Protein AF-A0A963J0Y2-F1 (afdb_monomer)

Secondary structure (DSSP, 8-state):
-----EETTEEEEEEEETTEEEEEEEE-SSTTSPPEEEEE-HHHHHHHHHHTT-S---HHHHHHHHHHHHHHHHHHHHHHHHHHHHHHH--TTT--THHHHHHHHHHHHHHHHHHHHHHS------

Sequence (126 aa):
MTNKLNHHHLTAELVNDEHGEAIVLTQQKDRHSEPSTVMVHPWQIRAVCEQFGILSSDPQAAKNIATLQRRMRSLFERIDKLDDWLTNHSDHRNADLSQELASIGALYDLAREWCTDFDSEPAVLP

Structure (mmCIF, N/CA/C/O backbone):
data_AF-A0A963J0Y2-F1
#
_entry.id   AF-A0A963J0Y2-F1
#
loop_
_atom_site.group_PDB
_atom_site.id
_atom_site.type_symbol
_atom_site.label_atom_id
_atom_site.label_alt_id
_atom_site.label_comp_id
_atom_site.label_asym_id
_atom_site.label_entity_id
_atom_site.label_seq_id
_atom_site.pdbx_PDB_ins_code
_atom_site.Cartn_x
_atom_site.Cartn_y
_atom_site.Cartn_z
_atom_site.occupancy
_atom_site.B_iso_or_equiv
_atom_site.auth_seq_id
_atom_site.auth_comp_id
_atom_site.auth_asym_id
_atom_site.auth_atom_id
_atom_site.pdbx_PDB_model_num
ATOM 1 N N . MET A 1 1 ? -28.787 3.454 14.098 1.00 29.73 1 MET A N 1
ATOM 2 C CA . MET A 1 1 ? -28.665 2.104 13.506 1.00 29.73 1 MET A CA 1
ATOM 3 C C . MET A 1 1 ? -27.464 1.436 14.152 1.00 29.73 1 MET A C 1
ATOM 5 O O . MET A 1 1 ? -26.360 1.933 13.993 1.00 29.73 1 MET A O 1
ATOM 9 N N . THR A 1 2 ? -27.687 0.404 14.962 1.00 36.53 2 THR A N 1
ATOM 10 C CA . THR A 1 2 ? -26.658 -0.297 15.746 1.00 36.53 2 THR A CA 1
ATOM 11 C C . THR A 1 2 ? -26.075 -1.436 14.914 1.00 36.53 2 THR A C 1
ATOM 13 O O . THR A 1 2 ? -26.770 -2.395 14.590 1.00 36.53 2 THR A O 1
ATOM 16 N N . ASN A 1 3 ? -24.808 -1.308 14.526 1.00 41.22 3 ASN A N 1
ATOM 17 C CA . ASN A 1 3 ? -24.097 -2.303 13.730 1.00 41.22 3 ASN A CA 1
ATOM 18 C C . ASN A 1 3 ? -23.541 -3.376 14.687 1.00 41.22 3 ASN A C 1
ATOM 20 O O . ASN A 1 3 ? -22.460 -3.210 15.245 1.00 41.22 3 ASN A O 1
ATOM 24 N N . LYS A 1 4 ? -24.335 -4.415 14.982 1.00 45.00 4 LYS A N 1
ATOM 25 C CA . LYS A 1 4 ? -23.988 -5.455 15.967 1.00 45.00 4 LYS A CA 1
ATOM 26 C C . LYS A 1 4 ? -23.277 -6.627 15.287 1.00 45.00 4 LYS A C 1
ATOM 28 O O . LYS A 1 4 ? -23.868 -7.311 14.454 1.00 45.00 4 LYS A O 1
ATOM 33 N N . LEU A 1 5 ? -22.028 -6.876 15.674 1.00 47.94 5 LEU A N 1
ATOM 34 C CA . LEU A 1 5 ? -21.249 -8.046 15.266 1.00 47.94 5 LEU A CA 1
ATOM 35 C C . LEU A 1 5 ? -21.386 -9.121 16.362 1.00 47.94 5 LEU A C 1
ATOM 37 O O . LEU A 1 5 ? -20.939 -8.907 17.485 1.00 47.94 5 LEU A O 1
ATOM 41 N N . ASN A 1 6 ? -22.031 -10.256 16.073 1.00 45.66 6 ASN A N 1
ATOM 42 C CA . ASN A 1 6 ? -22.148 -11.372 17.020 1.00 45.66 6 ASN A CA 1
ATOM 43 C C . ASN A 1 6 ? -21.133 -12.466 16.662 1.00 45.66 6 ASN A C 1
ATOM 45 O O . ASN A 1 6 ? -21.338 -13.213 15.707 1.00 45.66 6 ASN A O 1
ATOM 49 N N . HIS A 1 7 ? -20.080 -12.610 17.464 1.00 56.47 7 HIS A N 1
ATOM 50 C CA . HIS A 1 7 ? -19.349 -13.872 17.568 1.00 56.47 7 HIS A CA 1
ATOM 51 C C . HIS A 1 7 ? -19.986 -14.637 18.732 1.00 56.47 7 HIS A C 1
ATOM 53 O O . HIS A 1 7 ? -20.165 -14.053 19.789 1.00 56.47 7 HIS A O 1
ATOM 59 N N . HIS A 1 8 ? -20.376 -15.904 18.563 1.00 56.25 8 HIS A N 1
ATOM 60 C CA . HIS A 1 8 ? -21.328 -16.637 19.429 1.00 56.25 8 HIS A CA 1
ATOM 61 C C . HIS A 1 8 ? -21.067 -16.665 20.963 1.00 56.25 8 HIS A C 1
ATOM 63 O O . HIS A 1 8 ? -21.921 -17.150 21.699 1.00 56.25 8 HIS A O 1
ATOM 69 N N . HIS A 1 9 ? -19.953 -16.109 21.454 1.00 69.12 9 HIS A N 1
ATOM 70 C CA . HIS A 1 9 ? -19.602 -15.971 22.875 1.00 69.12 9 HIS A CA 1
ATOM 71 C C . HIS A 1 9 ? -19.071 -14.582 23.284 1.00 69.12 9 HIS A C 1
ATOM 73 O O . HIS A 1 9 ? -18.775 -14.375 24.461 1.00 69.12 9 HIS A O 1
ATOM 79 N N . LEU A 1 10 ? -18.937 -13.640 22.343 1.00 74.19 10 LEU A N 1
ATOM 80 C CA . LEU A 1 10 ? -18.439 -12.284 22.575 1.00 74.19 10 LEU A CA 1
ATOM 81 C C . LEU A 1 10 ? -19.399 -11.279 21.938 1.00 74.19 10 LEU A C 1
ATOM 83 O O . LEU A 1 10 ? -19.582 -11.259 20.719 1.00 74.19 10 LEU A O 1
ATOM 87 N N . THR A 1 11 ? -19.984 -10.433 22.776 1.00 79.50 11 THR A N 1
ATOM 88 C CA . THR A 1 11 ? -20.819 -9.312 22.343 1.00 79.50 11 THR A CA 1
ATOM 89 C C . THR A 1 11 ? -20.014 -8.028 22.481 1.00 79.50 11 THR A C 1
ATOM 91 O O . THR A 1 11 ? -19.438 -7.786 23.538 1.00 79.50 11 THR A O 1
ATOM 94 N N . ALA A 1 12 ? -19.969 -7.218 21.424 1.00 83.06 12 ALA A N 1
ATOM 95 C CA . ALA A 1 12 ? -19.382 -5.884 21.450 1.00 83.06 12 ALA A CA 1
ATOM 96 C C . ALA A 1 12 ? -20.485 -4.838 21.252 1.00 83.06 12 ALA A C 1
ATOM 98 O O . ALA A 1 12 ? -21.233 -4.908 20.273 1.00 83.06 12 ALA A O 1
ATOM 99 N N . GLU A 1 13 ? -20.593 -3.881 22.171 1.00 83.94 13 GLU A N 1
ATOM 100 C CA . GLU A 1 13 ? -21.599 -2.816 22.130 1.00 83.94 13 GLU A CA 1
ATOM 101 C C . GLU A 1 13 ? -20.941 -1.449 22.302 1.00 83.94 13 GLU A C 1
ATOM 103 O O . GLU A 1 13 ? -20.077 -1.264 23.152 1.00 83.94 13 GLU A O 1
ATOM 108 N N . LEU A 1 14 ? -21.349 -0.490 21.474 1.00 83.81 14 LEU A N 1
ATOM 109 C CA . LEU A 1 14 ? -20.919 0.897 21.573 1.00 83.81 14 LEU A CA 1
ATOM 110 C C . LEU A 1 14 ? -21.835 1.628 22.561 1.00 83.81 14 LEU A C 1
ATOM 112 O O . LEU A 1 14 ? -23.053 1.652 22.367 1.00 83.81 14 LEU A O 1
ATOM 116 N N . VAL A 1 15 ? -21.259 2.219 23.600 1.00 83.50 15 VAL A N 1
ATOM 117 C CA . VAL A 1 15 ? -21.979 2.885 24.689 1.00 83.50 15 VAL A CA 1
ATOM 118 C C . VAL A 1 15 ? -21.381 4.272 24.900 1.00 83.50 15 VAL A C 1
ATOM 120 O O . VAL A 1 15 ? -20.173 4.449 24.805 1.00 83.50 15 VAL A O 1
ATOM 123 N N . ASN A 1 16 ? -22.223 5.261 25.191 1.00 80.62 16 ASN A N 1
ATOM 124 C CA . ASN A 1 16 ? -21.760 6.572 25.640 1.00 80.62 16 ASN A CA 1
ATOM 125 C C . ASN A 1 16 ? -21.758 6.594 27.168 1.00 80.62 16 ASN A C 1
ATOM 127 O O . ASN A 1 16 ? -22.818 6.443 27.776 1.00 80.62 16 ASN A O 1
ATOM 131 N N . ASP A 1 17 ? -20.583 6.775 27.759 1.00 74.94 17 ASP A N 1
ATOM 132 C CA . ASP A 1 17 ? -20.398 7.003 29.192 1.00 74.94 17 ASP A CA 1
ATOM 133 C C . ASP A 1 17 ? -20.203 8.508 29.478 1.00 74.94 17 ASP A C 1
ATOM 135 O O . ASP A 1 17 ? -20.086 9.321 28.556 1.00 74.94 17 ASP A O 1
ATOM 139 N N . GLU A 1 18 ? -20.129 8.891 30.754 1.00 73.81 18 GLU A N 1
ATOM 140 C CA . GLU A 1 18 ? -19.839 10.258 31.215 1.00 73.81 18 GLU A CA 1
ATOM 141 C C . GLU A 1 18 ? -18.538 10.833 30.617 1.00 73.81 18 GLU A C 1
ATOM 143 O O . GLU A 1 18 ? -18.396 12.049 30.484 1.00 73.81 18 GLU A O 1
ATOM 148 N N . HIS A 1 19 ? -17.611 9.962 30.199 1.00 69.38 19 HIS A N 1
ATOM 149 C CA . HIS A 1 19 ? 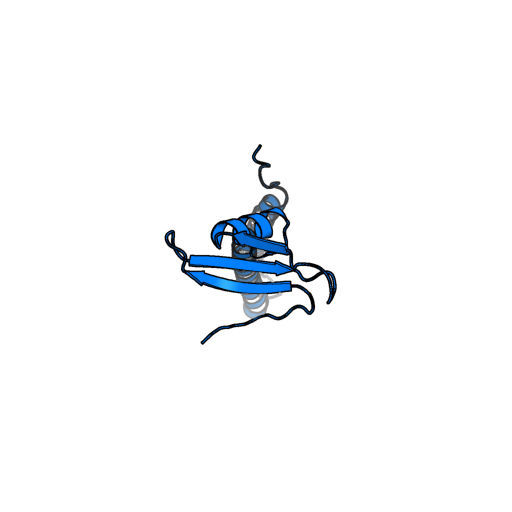-16.311 10.315 29.622 1.00 69.38 19 HIS A CA 1
ATOM 150 C C . HIS A 1 19 ? -16.247 10.206 28.085 1.00 69.38 19 HIS A C 1
ATOM 152 O O . HIS A 1 19 ? -15.181 10.433 27.509 1.00 69.38 19 HIS A O 1
ATOM 158 N N . GLY A 1 20 ? -17.357 9.879 27.410 1.00 75.50 20 GLY A N 1
ATOM 159 C CA . GLY A 1 20 ? -17.438 9.771 25.949 1.00 75.50 20 GLY A CA 1
ATOM 160 C C . GLY A 1 20 ? -17.757 8.365 25.428 1.00 75.50 20 GLY A C 1
ATOM 161 O O . GLY A 1 20 ? -18.295 7.519 26.138 1.00 75.50 20 GLY A O 1
ATOM 162 N N . GLU A 1 21 ? -17.463 8.135 24.148 1.00 82.75 21 GLU A N 1
ATOM 163 C CA . GLU A 1 21 ? -17.767 6.888 23.436 1.00 82.75 21 GLU A CA 1
ATOM 164 C C . GLU A 1 21 ? -16.843 5.744 23.898 1.00 82.75 21 GLU A C 1
ATOM 166 O O . GLU A 1 21 ? -15.614 5.850 23.859 1.00 82.75 21 GLU A O 1
ATOM 171 N N . ALA A 1 22 ? -17.433 4.631 24.327 1.00 84.62 22 ALA A N 1
ATOM 172 C CA . ALA A 1 22 ? -16.751 3.444 24.826 1.00 84.62 22 ALA A CA 1
ATOM 173 C C . ALA A 1 22 ? -17.306 2.175 24.169 1.00 84.62 22 ALA A C 1
ATOM 175 O O . ALA A 1 22 ? -18.445 2.129 23.706 1.00 84.62 22 ALA A O 1
ATOM 176 N N . ILE A 1 23 ? -16.496 1.120 24.132 1.00 84.31 23 ILE A N 1
ATOM 177 C CA . ILE A 1 23 ? -16.907 -0.199 23.656 1.00 84.31 23 ILE A CA 1
ATOM 178 C C . ILE A 1 23 ? -16.948 -1.140 24.853 1.00 84.31 23 ILE A C 1
ATOM 180 O O . ILE A 1 23 ? -15.951 -1.341 25.549 1.00 84.31 23 ILE A O 1
ATOM 184 N N . VAL A 1 24 ? -18.114 -1.729 25.079 1.00 85.38 24 VAL A N 1
ATOM 185 C CA . VAL A 1 24 ? -18.336 -2.764 26.080 1.00 85.38 24 VAL A CA 1
ATOM 186 C C . VAL A 1 24 ? -18.195 -4.117 25.400 1.00 85.38 24 VAL A C 1
ATOM 188 O O . VAL A 1 24 ? -18.922 -4.439 24.460 1.00 85.38 24 VAL A O 1
ATOM 191 N N . LEU A 1 25 ? -17.233 -4.902 25.875 1.00 84.50 25 LEU A N 1
ATOM 192 C CA . LEU A 1 25 ? -16.995 -6.273 25.458 1.00 84.50 25 LEU A CA 1
ATOM 193 C C . LEU A 1 25 ? -17.519 -7.202 26.549 1.00 84.50 25 LEU A C 1
ATOM 195 O O . LEU A 1 25 ? -16.978 -7.246 27.654 1.00 84.50 25 LEU A O 1
ATOM 199 N N . THR A 1 26 ? -18.564 -7.957 26.235 1.00 83.19 26 THR A N 1
ATOM 200 C CA . THR A 1 26 ? -19.155 -8.938 27.145 1.00 83.19 26 THR A CA 1
ATOM 201 C C . THR A 1 26 ? -18.868 -10.337 26.629 1.00 83.19 26 THR A C 1
ATOM 203 O O . THR A 1 26 ? -19.328 -10.718 25.549 1.00 83.19 26 THR A O 1
ATOM 206 N N . GLN A 1 27 ? -18.118 -11.114 27.409 1.00 81.38 27 GLN A N 1
ATOM 207 C CA . GLN A 1 27 ? -17.814 -12.506 27.111 1.00 81.38 27 GLN A CA 1
ATOM 208 C C . GLN A 1 27 ? -18.613 -13.435 28.025 1.00 81.38 27 GLN A C 1
ATOM 210 O O . GLN A 1 27 ? -18.486 -13.399 29.252 1.00 81.38 27 GLN A O 1
ATOM 215 N N . GLN A 1 28 ? -19.412 -14.307 27.411 1.00 73.69 28 GLN A N 1
ATOM 216 C CA . GLN A 1 28 ? -20.176 -15.328 28.119 1.00 73.69 28 GLN A CA 1
ATOM 217 C C . GLN A 1 28 ? -19.519 -16.694 27.908 1.00 73.69 28 GLN A C 1
ATOM 219 O O . GLN A 1 28 ? -19.572 -17.262 26.815 1.00 73.69 28 GLN A O 1
ATOM 224 N N . LYS A 1 29 ? -18.876 -17.204 28.966 1.00 65.69 29 LYS A N 1
ATOM 225 C CA . LYS A 1 29 ? -18.166 -18.490 28.946 1.00 65.69 29 LYS A CA 1
ATOM 226 C C . LYS A 1 29 ? -19.137 -19.675 28.967 1.00 65.69 29 LYS A C 1
ATOM 228 O O . LYS A 1 29 ? -18.963 -20.585 28.171 1.00 65.69 29 LYS A O 1
ATOM 233 N N . ASP A 1 30 ? -20.185 -19.603 29.795 1.00 67.56 30 ASP A N 1
ATOM 234 C CA . ASP A 1 30 ? -21.263 -20.594 29.887 1.00 67.56 30 ASP A CA 1
ATOM 235 C C . ASP A 1 30 ? -22.627 -19.937 30.165 1.00 67.56 30 ASP A C 1
ATOM 237 O O . ASP A 1 30 ? -22.722 -18.816 30.670 1.00 67.56 30 ASP A O 1
ATOM 241 N N . ARG A 1 31 ? -23.724 -20.660 29.891 1.00 61.91 31 ARG A N 1
ATOM 242 C CA . ARG A 1 31 ? -25.103 -20.173 30.119 1.00 61.91 31 ARG A CA 1
ATOM 243 C C . ARG A 1 31 ? -25.442 -19.932 31.602 1.00 61.91 31 ARG A C 1
ATOM 245 O O . ARG A 1 31 ? -26.443 -19.288 31.887 1.00 61.91 31 ARG A O 1
ATOM 252 N N . HIS A 1 32 ? -24.617 -20.448 32.515 1.00 59.41 32 HIS A N 1
ATOM 253 C CA . HIS A 1 32 ? -24.815 -20.407 33.969 1.00 59.41 32 HIS A CA 1
ATOM 254 C C . HIS A 1 32 ? -23.756 -19.575 34.713 1.00 59.41 32 HIS A C 1
ATOM 256 O O . HIS A 1 32 ? -23.843 -19.447 35.930 1.00 59.41 32 HIS A O 1
ATOM 262 N N . SER A 1 33 ? -22.748 -19.042 34.015 1.00 67.12 33 SER A N 1
ATOM 263 C CA . SER A 1 33 ? -21.705 -18.209 34.623 1.00 67.12 33 SER A CA 1
ATOM 264 C C . SER A 1 33 ? -22.039 -16.729 34.478 1.00 67.12 33 SER A C 1
ATOM 266 O O . SER A 1 33 ? -22.536 -16.323 33.424 1.00 67.12 33 SER A O 1
ATOM 268 N N . GLU A 1 34 ? -21.684 -15.918 35.476 1.00 71.69 34 GLU A N 1
ATOM 269 C CA . GLU A 1 34 ? -21.724 -14.461 35.342 1.00 71.69 34 GLU A CA 1
ATOM 270 C C . GLU A 1 34 ? -20.849 -14.011 34.157 1.00 71.69 34 GLU A C 1
ATOM 272 O O . GLU A 1 34 ? -19.705 -14.464 34.019 1.00 71.69 34 GLU A O 1
ATOM 277 N N . PRO A 1 35 ? -21.381 -13.168 33.257 1.00 76.38 35 PRO A N 1
ATOM 278 C CA . PRO A 1 35 ? -20.645 -12.726 32.087 1.00 76.38 35 PRO A CA 1
ATOM 279 C C . PRO A 1 35 ? -19.527 -11.765 32.495 1.00 76.38 35 PRO A C 1
ATOM 281 O O . PRO A 1 35 ? -19.737 -10.813 33.247 1.00 76.38 35 PRO A O 1
ATOM 284 N N . SER A 1 36 ? -18.329 -11.988 31.959 1.00 79.44 36 SER A N 1
ATOM 285 C CA . SER A 1 36 ? -17.215 -11.058 32.147 1.00 79.44 36 SER A CA 1
ATOM 286 C C . SER A 1 36 ? -17.400 -9.878 31.203 1.00 79.44 36 SER A C 1
ATOM 288 O O . SER A 1 36 ? -17.523 -10.069 29.993 1.00 79.44 36 SER A O 1
ATOM 290 N N . THR A 1 37 ? -17.439 -8.669 31.758 1.00 81.31 37 THR A N 1
ATOM 291 C CA . THR A 1 37 ? -17.648 -7.441 30.988 1.00 81.31 37 THR A CA 1
ATOM 292 C C . THR A 1 37 ? -16.457 -6.518 31.167 1.00 81.31 37 THR A C 1
ATOM 294 O O . THR A 1 37 ? -16.056 -6.231 32.294 1.00 81.31 37 THR A O 1
ATOM 297 N N . VAL A 1 38 ? -15.889 -6.061 30.054 1.00 83.12 38 VAL A N 1
ATOM 298 C CA . VAL A 1 38 ? -14.782 -5.104 30.030 1.00 83.12 38 VAL A CA 1
ATOM 299 C C . VAL A 1 38 ? -15.204 -3.908 29.195 1.00 83.12 38 VAL A C 1
ATOM 301 O O . VAL A 1 38 ? -15.675 -4.067 28.071 1.00 83.12 38 VAL A O 1
ATOM 304 N N . MET A 1 39 ? -15.026 -2.711 29.742 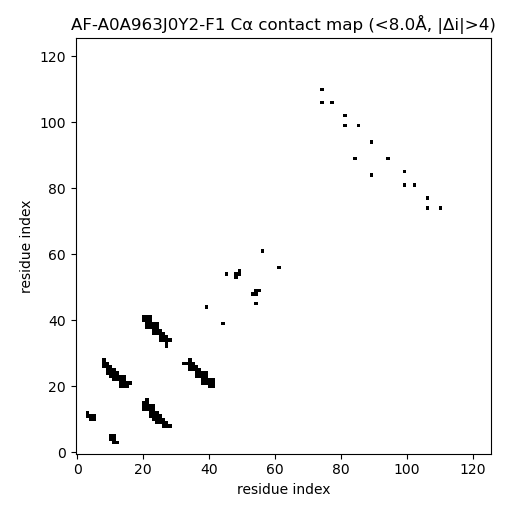1.00 82.75 39 MET A N 1
ATOM 305 C CA . MET A 1 39 ? -15.255 -1.463 29.026 1.00 82.75 39 MET A CA 1
ATOM 306 C C . MET A 1 39 ? -13.913 -0.889 28.590 1.00 82.75 39 MET A C 1
ATOM 308 O O . MET A 1 39 ? -12.985 -0.786 29.393 1.00 82.75 39 MET A O 1
ATOM 312 N N . VAL A 1 40 ? -13.800 -0.556 27.309 1.00 83.81 40 VAL A N 1
ATOM 313 C CA . VAL A 1 40 ? -12.544 -0.110 26.709 1.00 83.81 40 VAL A CA 1
ATOM 314 C C . VAL A 1 40 ? -12.820 1.057 25.772 1.00 83.81 40 VAL A C 1
ATOM 316 O O . VAL A 1 40 ? -13.800 1.054 25.026 1.00 83.81 40 VAL A O 1
ATOM 319 N N . HIS A 1 41 ? -11.948 2.060 25.777 1.00 84.12 41 HIS A N 1
ATOM 320 C CA . HIS A 1 41 ? -12.056 3.159 24.823 1.00 84.12 41 HIS A CA 1
ATOM 321 C C . HIS A 1 41 ? -11.702 2.670 23.400 1.00 84.12 41 HIS A C 1
ATOM 323 O O . HIS A 1 41 ? -10.762 1.878 23.251 1.00 84.12 41 HIS A O 1
ATOM 329 N N . PRO A 1 42 ? -12.364 3.151 22.327 1.00 82.25 42 PRO A N 1
ATOM 330 C CA . PRO A 1 42 ? -12.123 2.677 20.960 1.00 82.25 42 PRO A CA 1
ATOM 331 C C . PRO A 1 42 ? -10.654 2.738 20.524 1.00 82.25 42 PRO A C 1
ATOM 333 O O . PRO A 1 42 ? -10.149 1.822 19.877 1.00 82.25 42 PRO A O 1
ATOM 336 N N . TRP A 1 43 ? -9.931 3.785 20.935 1.00 79.81 43 TRP A N 1
ATOM 337 C CA . TRP A 1 43 ? -8.504 3.930 20.630 1.00 79.81 43 TRP A CA 1
ATOM 338 C C . TRP A 1 43 ? -7.621 2.885 21.311 1.00 79.81 43 TRP A C 1
ATOM 340 O O . TRP A 1 43 ? -6.617 2.479 20.737 1.00 79.81 43 TRP A O 1
ATOM 350 N N . GLN A 1 44 ? -7.990 2.424 22.506 1.00 81.06 44 GLN A N 1
ATOM 351 C CA . GLN A 1 44 ? -7.246 1.379 23.205 1.00 81.06 44 GLN A CA 1
ATOM 352 C C . GLN A 1 44 ? -7.467 0.019 22.539 1.00 81.06 44 GLN A C 1
ATOM 354 O O . GLN A 1 44 ? -6.503 -0.712 22.347 1.00 81.06 44 GLN A O 1
ATOM 359 N N . ILE A 1 45 ? -8.699 -0.295 22.112 1.00 82.25 45 ILE A N 1
ATOM 360 C CA . ILE A 1 45 ? -8.966 -1.508 21.316 1.00 82.25 45 ILE A CA 1
ATOM 361 C C . ILE A 1 45 ? -8.166 -1.468 20.020 1.00 82.25 45 ILE A C 1
ATOM 363 O O . ILE A 1 45 ? -7.521 -2.451 19.674 1.00 82.25 45 ILE A O 1
ATOM 367 N N . ARG A 1 46 ? -8.158 -0.325 19.328 1.00 79.19 46 ARG A N 1
ATOM 368 C CA . ARG A 1 46 ? -7.361 -0.153 18.115 1.00 79.19 46 ARG A CA 1
ATOM 369 C C . ARG A 1 46 ? -5.871 -0.368 18.379 1.00 79.19 46 ARG A C 1
ATOM 371 O O . ARG A 1 46 ? -5.264 -1.154 17.666 1.00 79.19 46 ARG A O 1
ATOM 378 N N . ALA A 1 47 ? -5.315 0.258 19.414 1.00 76.19 47 ALA A N 1
ATOM 379 C CA . ALA A 1 47 ? -3.907 0.109 19.778 1.00 76.19 47 ALA A CA 1
ATOM 380 C C . ALA A 1 47 ? -3.545 -1.344 20.131 1.00 76.19 47 ALA A C 1
ATOM 382 O O . ALA A 1 47 ? -2.514 -1.842 19.694 1.00 76.19 47 ALA A O 1
ATOM 383 N N . VAL A 1 48 ? -4.412 -2.054 20.861 1.00 78.12 48 VAL A N 1
ATOM 384 C CA . VAL A 1 48 ? -4.249 -3.486 21.160 1.00 78.12 48 VAL A CA 1
ATOM 385 C C . VAL A 1 48 ? -4.308 -4.301 19.868 1.00 78.12 48 VAL A C 1
ATOM 387 O O . VAL A 1 48 ? -3.417 -5.096 19.589 1.00 78.12 48 VAL A O 1
ATOM 390 N N . CYS A 1 49 ? -5.316 -4.089 19.029 1.00 78.12 49 CYS A N 1
ATOM 391 C CA . CYS A 1 49 ? -5.437 -4.800 17.762 1.00 78.12 49 CYS A CA 1
ATOM 392 C C . CYS A 1 49 ? -4.269 -4.515 16.799 1.00 78.12 49 CYS A C 1
ATOM 394 O O . CYS A 1 49 ? -3.902 -5.410 16.043 1.00 78.12 49 CYS A O 1
ATOM 396 N N . GLU A 1 50 ? -3.677 -3.320 16.834 1.00 73.44 50 GLU A N 1
ATOM 397 C CA . GLU A 1 50 ? -2.451 -2.975 16.103 1.00 73.44 50 GLU A CA 1
ATOM 398 C C . GLU A 1 50 ? -1.224 -3.678 16.718 1.00 73.44 50 GLU A C 1
ATOM 400 O O . GLU A 1 50 ? -0.487 -4.350 16.001 1.00 73.44 50 GLU A O 1
ATOM 405 N N . GLN A 1 51 ? -1.047 -3.628 18.044 1.00 74.62 51 GLN A N 1
ATOM 406 C CA . GLN A 1 51 ? 0.074 -4.264 18.753 1.00 74.62 51 GLN A CA 1
ATOM 407 C C . GLN A 1 51 ? 0.098 -5.791 18.590 1.00 74.62 51 GLN A C 1
ATOM 409 O O . GLN A 1 51 ? 1.166 -6.389 18.479 1.00 74.62 51 GLN A O 1
ATOM 414 N N . PHE A 1 52 ? -1.073 -6.427 18.568 1.00 71.50 52 PHE A N 1
ATOM 415 C CA . PHE A 1 52 ? -1.210 -7.871 18.369 1.00 71.50 52 PHE A CA 1
ATOM 416 C C . PHE A 1 52 ? -1.345 -8.269 16.887 1.00 71.50 52 PHE A C 1
ATOM 418 O O . PHE A 1 52 ? -1.573 -9.442 16.596 1.00 71.50 52 PHE A O 1
ATOM 425 N N . GLY A 1 53 ? -1.225 -7.323 15.945 1.00 62.91 53 GLY A N 1
ATOM 426 C CA . GLY A 1 53 ? -1.273 -7.592 14.500 1.00 62.91 53 GLY A CA 1
ATOM 4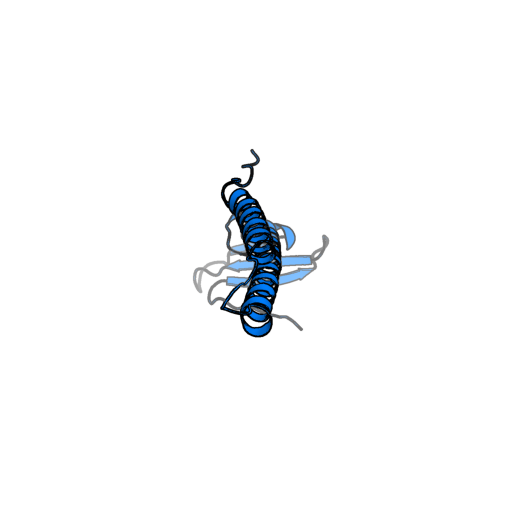27 C C . GLY A 1 53 ? -2.629 -8.089 13.977 1.00 62.91 53 GLY A C 1
ATOM 428 O O . GLY A 1 53 ? -2.707 -8.626 12.873 1.00 62.91 53 GLY A O 1
ATOM 429 N N . ILE A 1 54 ? -3.700 -7.922 14.757 1.00 71.50 54 ILE A N 1
ATOM 430 C CA . ILE A 1 54 ? -5.073 -8.335 14.418 1.00 71.50 54 ILE A CA 1
ATOM 431 C C . ILE A 1 54 ? -5.667 -7.388 13.369 1.00 71.50 54 ILE A C 1
ATOM 433 O O . ILE A 1 54 ? -6.373 -7.818 12.457 1.00 71.50 54 ILE A O 1
ATOM 437 N N . LEU A 1 55 ? -5.368 -6.091 13.480 1.00 67.00 55 LEU A N 1
ATOM 438 C CA . LEU A 1 55 ? -5.660 -5.109 12.440 1.00 67.00 55 LEU A CA 1
ATOM 439 C C . LEU A 1 55 ? -4.444 -4.999 11.520 1.00 67.00 55 LEU A C 1
ATOM 441 O O . LEU A 1 55 ? -3.472 -4.324 11.835 1.00 67.00 55 LEU A O 1
ATOM 445 N N . SER A 1 56 ? -4.519 -5.618 10.343 1.00 59.19 56 SER A N 1
ATOM 446 C CA . SER A 1 56 ? -3.473 -5.546 9.308 1.00 59.19 5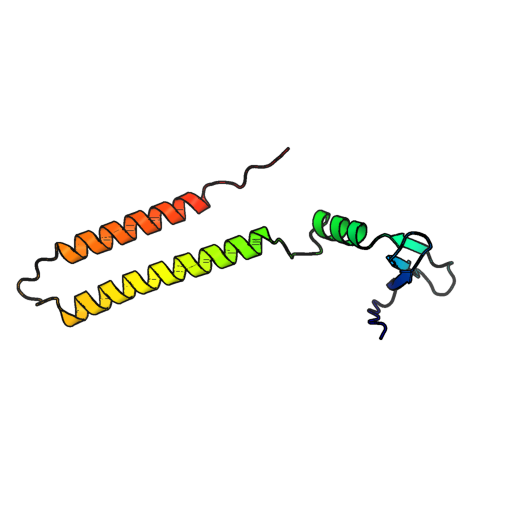6 SER A CA 1
ATOM 447 C C . SER A 1 56 ? -3.470 -4.229 8.522 1.00 59.19 56 SER A C 1
ATOM 449 O O . SER A 1 56 ? -2.880 -4.158 7.445 1.00 59.19 56 SER A O 1
ATOM 451 N N . SER A 1 57 ? -4.150 -3.183 9.003 1.00 57.78 57 SER A N 1
ATOM 452 C CA . SER A 1 57 ? -4.161 -1.883 8.329 1.00 57.78 57 SER A CA 1
ATOM 453 C C . SER A 1 57 ? -2.883 -1.127 8.661 1.00 57.78 57 SER A C 1
ATOM 455 O O . SER A 1 57 ? -2.948 -0.051 9.245 1.00 57.78 57 SER A O 1
ATOM 457 N N . ASP A 1 58 ? -1.738 -1.695 8.294 1.00 66.44 58 ASP A N 1
ATOM 458 C CA . ASP A 1 58 ? -0.468 -0.998 8.341 1.00 66.44 58 ASP A CA 1
ATOM 459 C C . ASP A 1 58 ? -0.492 0.109 7.268 1.00 66.44 58 ASP A C 1
ATOM 461 O O . ASP A 1 58 ? -0.417 -0.176 6.063 1.00 66.44 58 ASP A O 1
ATOM 465 N N . PRO A 1 59 ? -0.632 1.392 7.657 1.00 66.56 59 PRO A N 1
ATOM 466 C CA . PRO A 1 59 ? -0.622 2.491 6.702 1.00 66.56 59 PRO A CA 1
ATOM 467 C C . PRO A 1 59 ? 0.727 2.572 5.979 1.00 66.56 59 PRO A C 1
ATOM 469 O O . PRO A 1 59 ? 0.796 3.125 4.879 1.00 66.56 59 PRO A O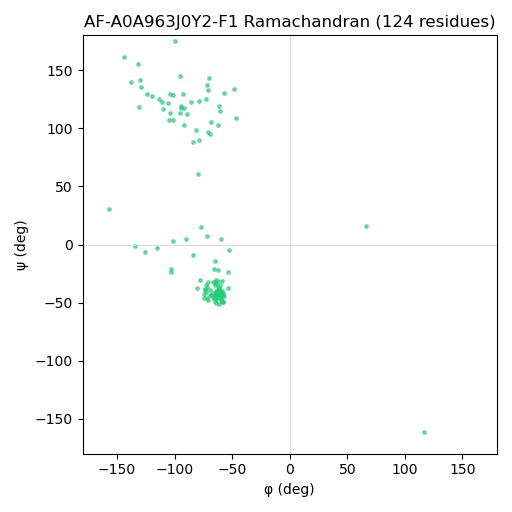 1
ATOM 472 N N . GLN A 1 60 ? 1.787 2.016 6.574 1.00 66.56 60 GLN A N 1
ATOM 473 C CA . GLN A 1 60 ? 3.097 1.895 5.958 1.00 66.56 60 GLN A CA 1
ATOM 474 C C . GLN A 1 60 ? 3.081 0.843 4.845 1.00 66.56 60 GLN A C 1
ATOM 476 O O . GLN A 1 60 ? 3.502 1.155 3.733 1.00 66.56 60 GLN A O 1
ATOM 481 N N . ALA A 1 61 ? 2.501 -0.339 5.067 1.00 68.81 61 ALA A N 1
ATOM 482 C CA . ALA A 1 61 ? 2.284 -1.330 4.012 1.00 68.81 61 ALA A CA 1
ATOM 483 C C . ALA A 1 61 ? 1.463 -0.760 2.844 1.00 68.81 61 ALA A C 1
ATOM 485 O O . ALA A 1 61 ? 1.852 -0.916 1.686 1.00 68.81 61 ALA A O 1
ATOM 486 N N . ALA A 1 62 ? 0.381 -0.023 3.120 1.00 76.12 62 ALA A N 1
ATOM 487 C CA . ALA A 1 62 ? -0.417 0.621 2.072 1.00 76.12 62 ALA A CA 1
ATOM 488 C C . ALA A 1 62 ? 0.396 1.652 1.261 1.00 76.12 62 ALA A C 1
ATOM 490 O O . ALA A 1 62 ? 0.326 1.674 0.029 1.00 76.12 62 ALA A O 1
ATOM 491 N N . LYS A 1 63 ? 1.213 2.478 1.931 1.00 78.19 63 LYS A N 1
ATOM 492 C CA . LYS A 1 63 ? 2.129 3.431 1.275 1.00 78.19 63 LYS A CA 1
ATOM 493 C C . LYS A 1 63 ? 3.206 2.730 0.448 1.00 78.19 63 LYS A C 1
ATOM 495 O O . LYS A 1 63 ? 3.514 3.183 -0.659 1.00 78.19 63 LYS A O 1
ATOM 500 N N . ASN A 1 64 ? 3.755 1.629 0.952 1.00 77.12 64 ASN A N 1
ATOM 501 C CA . ASN A 1 64 ? 4.763 0.834 0.257 1.00 77.12 64 ASN A CA 1
ATOM 502 C C . ASN A 1 64 ? 4.171 0.206 -1.009 1.00 77.12 64 ASN A C 1
ATOM 504 O O . ASN A 1 64 ? 4.746 0.346 -2.087 1.00 77.12 64 ASN A O 1
ATOM 508 N N . ILE A 1 65 ? 2.975 -0.383 -0.913 1.00 79.81 65 ILE A N 1
ATOM 509 C CA . ILE A 1 65 ? 2.244 -0.944 -2.059 1.00 79.81 65 ILE A CA 1
ATOM 510 C C . ILE A 1 65 ? 1.965 0.139 -3.108 1.00 79.81 65 ILE A C 1
ATOM 512 O O . ILE A 1 65 ? 2.258 -0.064 -4.286 1.00 79.81 65 ILE A O 1
ATOM 516 N N . ALA A 1 66 ? 1.466 1.309 -2.700 1.00 80.94 66 ALA A N 1
ATOM 517 C CA . ALA A 1 66 ? 1.213 2.417 -3.624 1.00 80.94 66 ALA A CA 1
ATOM 518 C C . ALA A 1 66 ? 2.504 2.907 -4.310 1.00 80.94 66 ALA A C 1
ATOM 520 O O . ALA A 1 66 ? 2.518 3.202 -5.509 1.00 80.94 66 ALA A O 1
ATOM 521 N N . THR A 1 67 ? 3.613 2.955 -3.567 1.00 84.81 67 THR A N 1
ATOM 522 C CA . THR A 1 67 ? 4.927 3.330 -4.104 1.00 84.81 67 THR A CA 1
ATOM 523 C C . THR A 1 67 ? 5.424 2.307 -5.121 1.00 84.81 67 THR A C 1
ATOM 525 O O . THR A 1 67 ? 5.861 2.698 -6.205 1.00 84.81 67 THR A O 1
ATOM 528 N N . LEU A 1 68 ? 5.295 1.012 -4.822 1.00 83.62 68 LEU A N 1
ATOM 529 C CA . LEU A 1 68 ? 5.666 -0.073 -5.732 1.00 83.62 68 LEU A CA 1
ATOM 530 C C . LEU A 1 68 ? 4.838 -0.050 -7.012 1.00 83.62 68 LEU A C 1
ATOM 532 O O . LEU A 1 68 ? 5.403 -0.104 -8.101 1.00 83.62 68 LEU A O 1
ATOM 536 N N . GLN A 1 69 ? 3.521 0.126 -6.904 1.00 82.31 69 GLN A N 1
ATOM 537 C CA . GLN A 1 69 ? 2.637 0.241 -8.065 1.00 82.31 69 GLN A CA 1
ATOM 538 C C . GLN A 1 69 ? 3.047 1.394 -8.988 1.00 82.31 69 GLN A C 1
ATOM 540 O O . GLN A 1 69 ? 3.093 1.225 -10.210 1.00 82.31 69 GLN A O 1
ATOM 545 N N . ARG A 1 70 ? 3.388 2.559 -8.420 1.00 85.00 70 ARG A N 1
ATOM 546 C CA . ARG A 1 70 ? 3.872 3.711 -9.195 1.00 85.00 70 ARG A CA 1
ATOM 547 C C . ARG A 1 70 ? 5.198 3.409 -9.898 1.00 85.00 70 ARG A C 1
ATOM 549 O O . ARG A 1 70 ? 5.349 3.749 -11.070 1.00 85.00 70 ARG A O 1
ATOM 556 N N . ARG A 1 71 ? 6.142 2.764 -9.204 1.00 86.00 71 ARG A N 1
ATOM 557 C CA . ARG A 1 71 ? 7.454 2.392 -9.763 1.00 86.00 71 ARG A CA 1
ATOM 558 C C . ARG A 1 71 ? 7.3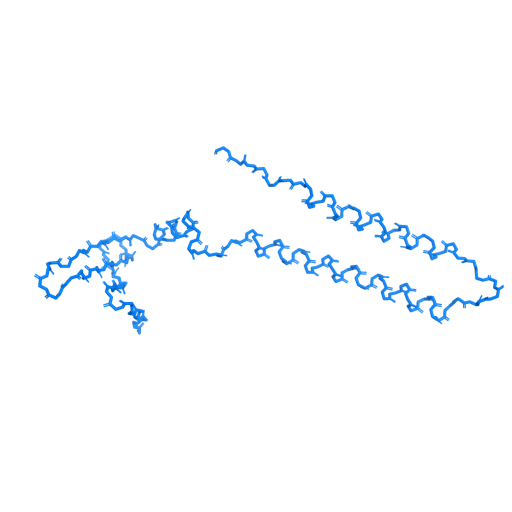17 1.363 -10.888 1.00 86.00 71 ARG A C 1
ATOM 560 O O . ARG A 1 71 ? 7.814 1.602 -11.983 1.00 86.00 71 ARG A O 1
ATOM 567 N N . MET A 1 72 ? 6.552 0.290 -10.679 1.00 81.00 72 MET A N 1
ATOM 568 C CA . MET A 1 72 ? 6.302 -0.732 -11.708 1.00 81.00 72 MET A CA 1
ATOM 569 C C . MET A 1 72 ? 5.656 -0.147 -12.967 1.00 81.00 72 MET A C 1
ATOM 571 O O . MET A 1 72 ? 6.051 -0.497 -14.076 1.00 81.00 72 MET A O 1
ATOM 575 N N . ARG A 1 73 ? 4.705 0.783 -12.813 1.00 82.31 73 ARG A N 1
ATOM 576 C CA . ARG A 1 73 ? 4.095 1.474 -13.957 1.00 82.31 73 ARG A CA 1
ATOM 577 C C . ARG A 1 73 ? 5.116 2.302 -14.736 1.00 82.31 73 ARG A C 1
ATOM 579 O O . ARG A 1 73 ? 5.149 2.222 -15.956 1.00 82.31 73 ARG A O 1
ATOM 586 N N . SER A 1 74 ? 5.977 3.044 -14.039 1.00 81.31 74 SER A N 1
ATOM 587 C CA . SER A 1 74 ? 7.026 3.837 -14.688 1.00 81.31 74 SER A CA 1
ATOM 588 C C . SER A 1 74 ? 8.067 2.968 -15.404 1.00 81.31 74 SER A C 1
ATOM 590 O O . SER A 1 74 ? 8.550 3.360 -16.466 1.00 81.31 74 SER A O 1
ATOM 592 N N . LEU A 1 75 ? 8.383 1.785 -14.861 1.00 85.12 75 LEU A N 1
ATOM 593 C CA . LEU A 1 75 ? 9.233 0.803 -15.537 1.00 85.12 75 LEU A CA 1
ATOM 594 C C . LEU A 1 75 ? 8.598 0.338 -16.844 1.00 85.12 75 LEU A C 1
ATOM 596 O O . LEU A 1 75 ? 9.232 0.386 -17.894 1.00 85.12 75 LEU A O 1
ATOM 600 N N . PHE A 1 76 ? 7.333 -0.077 -16.760 1.00 78.75 76 PHE A N 1
ATOM 601 C CA . PHE A 1 76 ? 6.570 -0.570 -17.896 1.00 78.75 76 PHE A CA 1
ATOM 602 C C . PHE A 1 76 ? 6.492 0.474 -19.014 1.00 78.75 76 PHE A C 1
ATOM 604 O O . PHE A 1 76 ? 6.854 0.169 -20.140 1.00 78.75 76 PHE A O 1
ATOM 611 N N . GLU A 1 77 ? 6.133 1.723 -18.701 1.00 81.19 77 GLU A N 1
ATOM 612 C CA . GLU A 1 77 ? 6.051 2.813 -19.689 1.00 81.19 77 GLU A CA 1
ATOM 613 C C . GLU A 1 77 ? 7.377 3.079 -20.416 1.00 81.19 77 GLU A C 1
ATOM 615 O O . GLU A 1 77 ? 7.388 3.521 -21.563 1.00 81.19 77 GLU A O 1
ATOM 620 N N . ARG A 1 78 ? 8.513 2.861 -19.748 1.00 80.69 78 ARG A N 1
ATOM 621 C CA . ARG A 1 78 ? 9.832 3.049 -20.361 1.00 80.69 78 ARG A CA 1
ATOM 622 C C . ARG A 1 78 ? 10.245 1.856 -21.218 1.00 80.69 78 ARG A C 1
ATOM 624 O O . ARG A 1 78 ? 10.847 2.074 -22.263 1.00 80.69 78 ARG A O 1
ATOM 631 N N . ILE A 1 79 ? 9.918 0.634 -20.795 1.00 81.75 79 ILE A N 1
ATOM 632 C CA . ILE A 1 79 ? 10.122 -0.576 -21.603 1.00 81.75 79 ILE A CA 1
ATOM 633 C C . ILE A 1 79 ? 9.250 -0.517 -22.862 1.00 81.75 79 ILE A C 1
ATOM 635 O O . ILE A 1 79 ? 9.754 -0.763 -23.946 1.00 81.75 79 ILE A O 1
ATOM 639 N N . ASP A 1 80 ? 7.989 -0.111 -22.730 1.00 79.75 80 ASP A N 1
ATOM 640 C CA . ASP A 1 80 ? 7.040 0.050 -23.838 1.00 79.75 80 ASP A CA 1
ATOM 641 C C . ASP A 1 80 ? 7.541 1.067 -24.876 1.00 79.75 80 ASP A C 1
ATOM 643 O O . ASP A 1 80 ? 7.594 0.778 -26.065 1.00 79.75 80 ASP A O 1
ATOM 647 N N . LYS A 1 81 ? 8.042 2.228 -24.428 1.00 79.31 81 LYS A N 1
ATOM 648 C CA . LYS A 1 81 ? 8.671 3.219 -25.322 1.00 79.31 81 LYS A CA 1
ATOM 649 C C . LYS A 1 81 ? 9.915 2.692 -26.030 1.00 79.31 81 LYS A C 1
ATOM 651 O O . LYS A 1 81 ? 10.174 3.082 -27.164 1.00 79.31 81 LYS A O 1
ATOM 656 N N . LEU A 1 82 ? 10.711 1.873 -25.346 1.00 79.56 82 LEU A N 1
ATOM 657 C CA . LEU A 1 82 ? 11.893 1.258 -25.939 1.00 79.56 82 LEU A CA 1
ATOM 658 C C . LEU A 1 82 ? 11.497 0.220 -26.996 1.00 79.56 82 LEU A C 1
ATOM 660 O O . LEU A 1 82 ? 12.081 0.210 -28.075 1.00 79.56 82 LEU A O 1
ATOM 664 N N . ASP A 1 83 ? 10.496 -0.609 -26.708 1.00 75.81 83 ASP A N 1
ATOM 665 C CA . ASP A 1 83 ? 9.969 -1.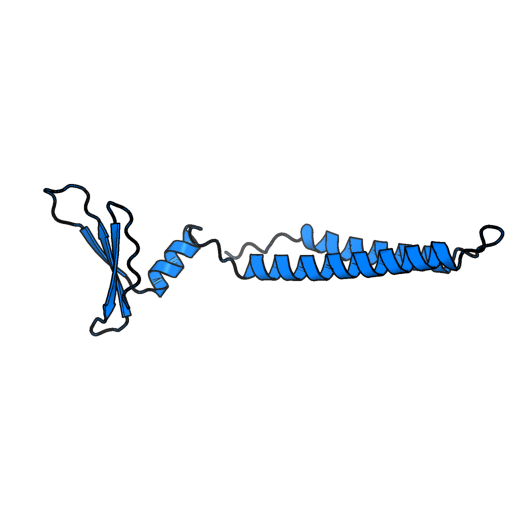621 -27.628 1.00 75.81 83 ASP A CA 1
ATOM 666 C C . ASP A 1 83 ? 9.331 -0.987 -28.875 1.00 75.81 83 ASP A C 1
ATOM 668 O O . ASP A 1 83 ? 9.637 -1.382 -30.002 1.00 75.81 83 ASP A O 1
ATOM 672 N N . ASP A 1 84 ? 8.532 0.069 -28.695 1.00 76.81 84 ASP A N 1
ATOM 673 C CA . ASP A 1 84 ? 7.924 0.840 -29.786 1.00 76.81 84 ASP A CA 1
ATOM 674 C C . ASP A 1 84 ? 8.987 1.502 -30.674 1.00 76.81 84 ASP A C 1
ATOM 676 O O . ASP A 1 84 ? 8.917 1.460 -31.906 1.00 76.81 84 ASP A O 1
ATOM 680 N N . TRP A 1 85 ? 10.030 2.069 -30.061 1.00 72.12 85 TRP A N 1
ATOM 681 C CA . TRP A 1 85 ? 11.133 2.673 -30.802 1.00 72.12 85 TRP A CA 1
ATOM 682 C C . TRP A 1 85 ? 11.934 1.616 -31.575 1.00 72.12 85 TRP A C 1
ATOM 684 O O . TRP A 1 85 ? 12.186 1.799 -32.767 1.00 72.12 85 TRP A O 1
ATOM 694 N N . LEU A 1 86 ? 12.272 0.484 -30.947 1.00 71.31 86 LEU A N 1
ATOM 695 C CA . LEU A 1 86 ? 12.978 -0.626 -31.598 1.00 71.31 86 LEU A CA 1
ATOM 696 C C . LEU A 1 86 ? 12.174 -1.201 -32.768 1.00 71.31 86 LEU A C 1
ATOM 698 O O . LEU A 1 86 ? 12.742 -1.482 -33.822 1.00 71.31 86 LEU A O 1
ATOM 702 N N . THR A 1 87 ? 10.860 -1.330 -32.609 1.00 72.19 87 THR A N 1
ATOM 703 C CA . THR A 1 87 ? 9.970 -1.887 -33.634 1.00 72.19 87 THR A CA 1
ATOM 704 C C . THR A 1 87 ? 9.786 -0.940 -34.823 1.00 72.19 87 THR A C 1
ATOM 706 O O . THR A 1 87 ? 9.727 -1.399 -35.963 1.00 72.19 87 THR A O 1
ATOM 709 N N . ASN A 1 88 ? 9.726 0.375 -34.583 1.00 70.25 88 ASN A N 1
ATOM 710 C CA . ASN A 1 88 ? 9.351 1.353 -35.613 1.00 70.25 88 ASN A CA 1
ATOM 711 C C . ASN A 1 88 ? 10.521 2.150 -36.215 1.00 70.25 88 ASN A C 1
ATOM 713 O O . AS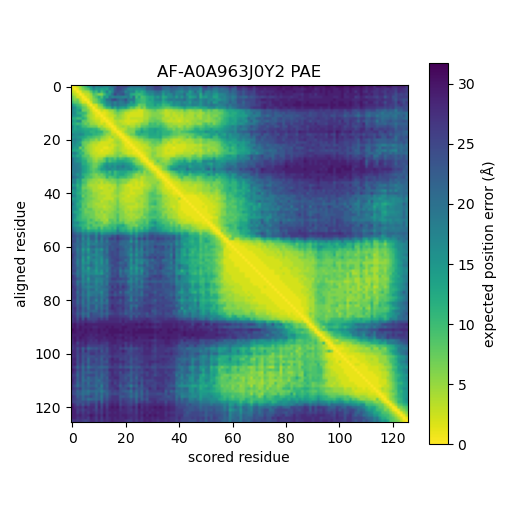N A 1 88 ? 10.361 2.715 -37.297 1.00 70.25 88 ASN A O 1
ATOM 717 N N . HIS A 1 89 ? 11.668 2.241 -35.533 1.00 62.53 89 HIS A N 1
ATOM 718 C CA . HIS A 1 89 ? 12.772 3.133 -35.922 1.00 62.53 89 HIS A CA 1
ATOM 719 C C . HIS A 1 89 ? 14.127 2.434 -36.093 1.00 62.53 89 HIS A C 1
ATOM 721 O O . HIS A 1 89 ? 15.065 3.071 -36.576 1.00 62.53 89 HIS A O 1
ATOM 727 N N . SER A 1 90 ? 14.257 1.141 -35.767 1.00 56.75 90 SER A N 1
ATOM 728 C CA . SER A 1 90 ? 15.503 0.417 -36.038 1.00 56.75 90 SER A CA 1
ATOM 729 C C . SER A 1 90 ? 15.552 -0.035 -37.504 1.00 56.75 90 SER A C 1
ATOM 731 O O . SER A 1 90 ? 14.972 -1.040 -37.903 1.00 56.75 90 SER A O 1
ATOM 733 N N . ASP A 1 91 ? 16.251 0.717 -38.356 1.00 60.62 91 ASP A N 1
ATOM 734 C CA . ASP A 1 91 ? 16.581 0.241 -39.702 1.00 60.62 91 ASP A CA 1
ATOM 735 C C . ASP A 1 91 ? 17.631 -0.877 -39.556 1.00 60.62 91 ASP A C 1
ATOM 737 O O . ASP A 1 91 ? 18.825 -0.623 -39.365 1.00 60.62 91 ASP A O 1
ATOM 741 N N . HIS A 1 92 ? 17.171 -2.135 -39.562 1.00 56.72 92 HIS A N 1
ATOM 742 C CA . HIS A 1 92 ? 17.900 -3.351 -39.151 1.00 56.72 92 HIS A CA 1
ATOM 743 C C . HIS A 1 92 ? 19.199 -3.657 -39.931 1.00 56.72 92 HIS A C 1
ATOM 745 O O . HIS A 1 92 ? 19.812 -4.710 -39.743 1.00 56.72 92 HIS A O 1
ATOM 751 N N . ARG A 1 93 ? 19.626 -2.770 -40.834 1.00 54.41 93 ARG A N 1
ATOM 752 C CA . ARG A 1 93 ? 20.856 -2.884 -41.624 1.00 54.41 93 ARG A CA 1
ATOM 753 C C . ARG A 1 93 ? 22.005 -2.000 -41.148 1.00 54.41 93 ARG A C 1
ATOM 755 O O . ARG A 1 93 ? 23.141 -2.334 -41.463 1.00 54.41 93 ARG A O 1
ATOM 762 N N . ASN A 1 94 ? 21.734 -0.899 -40.444 1.00 54.66 94 ASN A N 1
ATOM 763 C CA . ASN A 1 94 ? 22.767 0.051 -40.008 1.00 54.66 94 ASN A CA 1
ATOM 764 C C . ASN A 1 94 ? 22.321 0.881 -38.786 1.00 54.66 94 ASN A C 1
ATOM 766 O O . ASN A 1 94 ? 22.689 2.048 -38.667 1.00 54.66 94 ASN A O 1
ATOM 770 N N . ALA A 1 95 ? 21.478 0.307 -37.920 1.00 58.62 95 ALA A N 1
ATOM 771 C CA . ALA A 1 95 ? 20.959 0.990 -36.742 1.00 58.62 95 ALA A CA 1
ATOM 772 C C . ALA A 1 95 ? 22.115 1.395 -35.814 1.00 58.62 95 ALA A C 1
ATOM 774 O O . ALA A 1 95 ? 22.832 0.546 -35.281 1.00 58.62 95 ALA A O 1
ATOM 775 N N . ASP A 1 96 ? 22.313 2.701 -35.656 1.00 61.38 96 ASP A N 1
ATOM 776 C CA . ASP A 1 96 ? 23.151 3.245 -34.599 1.00 61.38 96 ASP A CA 1
ATOM 777 C C . ASP A 1 96 ? 22.427 3.010 -33.271 1.00 61.38 96 ASP A C 1
ATOM 779 O O . ASP A 1 96 ? 21.559 3.789 -32.889 1.00 61.38 96 ASP A O 1
ATOM 783 N N . LEU A 1 97 ? 22.781 1.909 -32.599 1.00 67.00 97 LEU A N 1
ATOM 784 C CA . LEU A 1 97 ? 22.146 1.450 -31.359 1.00 67.00 97 LEU A CA 1
ATOM 785 C C . LEU A 1 97 ? 22.476 2.327 -30.133 1.00 67.00 97 LEU A C 1
ATOM 787 O O . LEU A 1 97 ? 22.212 1.947 -28.986 1.00 67.00 97 LEU A O 1
ATOM 791 N N . SER A 1 98 ? 23.145 3.464 -30.339 1.00 69.25 98 SER A N 1
ATOM 792 C CA . SER A 1 98 ? 23.621 4.339 -29.267 1.00 69.25 98 SER A CA 1
ATOM 793 C C . SER A 1 98 ? 22.480 4.878 -28.404 1.00 69.25 98 SER A C 1
ATOM 795 O O . SER A 1 98 ? 22.643 5.021 -27.188 1.00 69.25 98 SER A O 1
ATOM 797 N N . GLN A 1 99 ? 21.317 5.152 -28.997 1.00 67.50 99 GLN A N 1
ATOM 798 C CA . GLN A 1 99 ? 20.158 5.667 -28.267 1.00 67.50 99 GLN A CA 1
ATOM 799 C C . GLN A 1 99 ? 19.512 4.574 -27.397 1.00 67.50 99 GLN A C 1
ATOM 801 O O . GLN A 1 99 ? 19.070 4.830 -26.274 1.00 67.50 99 GLN A O 1
ATOM 806 N N . GLU A 1 100 ? 19.531 3.339 -27.875 1.00 70.50 100 GLU A N 1
ATOM 807 C CA . GLU A 1 100 ? 18.967 2.151 -27.254 1.00 70.50 100 GLU A CA 1
ATOM 808 C C . GLU A 1 100 ? 19.840 1.709 -26.087 1.00 70.50 100 GLU A C 1
ATOM 810 O O . GLU A 1 100 ? 19.333 1.530 -24.981 1.00 70.50 100 GLU A O 1
ATOM 815 N N . LEU A 1 101 ? 21.160 1.659 -26.281 1.00 71.06 101 LEU A N 1
ATOM 816 C CA . LEU A 1 101 ? 22.132 1.421 -25.210 1.00 71.06 101 LEU A CA 1
ATOM 817 C C . LEU A 1 101 ? 22.027 2.474 -24.099 1.00 71.06 101 LEU A C 1
ATOM 819 O O . LEU A 1 101 ? 22.039 2.114 -22.921 1.00 71.06 101 LEU A O 1
ATOM 823 N N . ALA A 1 102 ? 21.854 3.753 -24.449 1.00 75.38 102 ALA A N 1
ATOM 824 C CA . ALA A 1 102 ? 21.636 4.812 -23.464 1.00 75.38 102 ALA A CA 1
ATOM 825 C C . ALA A 1 102 ? 20.315 4.623 -22.694 1.00 75.38 102 ALA A C 1
ATOM 827 O O . ALA A 1 102 ? 20.276 4.778 -21.472 1.00 75.38 102 ALA A O 1
ATOM 828 N N . SER A 1 103 ? 19.236 4.247 -23.387 1.00 73.50 103 SER A N 1
ATOM 829 C CA . SER A 1 103 ? 17.927 4.019 -22.764 1.00 73.50 103 SER A CA 1
ATOM 830 C C . SER A 1 103 ? 17.896 2.780 -21.857 1.00 73.50 103 SER A C 1
ATOM 832 O O . SER A 1 103 ? 17.339 2.841 -20.760 1.00 73.50 103 SER A O 1
ATOM 834 N N . ILE A 1 104 ? 18.555 1.688 -22.262 1.00 78.31 104 ILE A N 1
ATOM 835 C CA . ILE A 1 104 ? 18.708 0.456 -21.479 1.00 78.31 104 ILE A CA 1
ATOM 836 C C . ILE A 1 104 ? 19.581 0.724 -20.254 1.00 78.31 104 ILE A C 1
ATOM 838 O O . ILE A 1 104 ? 19.238 0.280 -19.160 1.00 78.31 104 ILE A O 1
ATOM 842 N N . GLY A 1 105 ? 20.663 1.494 -20.404 1.00 76.00 105 GLY A N 1
ATOM 843 C CA . GLY A 1 105 ? 21.491 1.934 -19.280 1.00 76.00 105 GLY A CA 1
ATOM 844 C C . GLY A 1 105 ? 20.687 2.737 -18.254 1.00 76.00 105 GLY A C 1
ATOM 845 O O . GLY A 1 105 ? 20.685 2.404 -17.073 1.00 76.00 105 GLY A O 1
ATOM 846 N N . ALA A 1 106 ? 19.904 3.720 -18.709 1.00 79.00 106 ALA A N 1
ATOM 847 C CA . ALA A 1 106 ? 19.050 4.519 -17.828 1.00 79.00 106 ALA A CA 1
ATOM 848 C C . ALA A 1 106 ? 17.936 3.697 -17.151 1.00 79.00 106 ALA A C 1
ATOM 850 O O . ALA A 1 106 ? 17.527 4.007 -16.032 1.00 79.00 106 ALA A O 1
ATOM 851 N N . LEU A 1 107 ? 17.421 2.662 -17.820 1.00 79.88 107 LEU A N 1
ATOM 852 C CA . LEU A 1 107 ? 16.482 1.697 -17.241 1.00 79.88 107 LEU A CA 1
ATOM 853 C C . LEU A 1 107 ? 17.151 0.826 -16.173 1.00 79.88 107 LEU A C 1
ATOM 855 O O . LEU A 1 107 ? 16.569 0.610 -15.110 1.00 79.88 107 LEU A O 1
ATOM 859 N N . TYR A 1 108 ? 18.368 0.358 -16.445 1.00 76.25 108 TYR A N 1
ATOM 860 C CA . TYR A 1 108 ? 19.159 -0.456 -15.531 1.00 76.25 108 TYR A CA 1
ATOM 861 C C . TYR A 1 108 ? 19.527 0.307 -14.255 1.00 76.25 108 TYR A C 1
ATOM 863 O O . TYR A 1 108 ? 19.315 -0.212 -13.159 1.00 76.25 108 TYR A O 1
ATOM 871 N N . ASP A 1 109 ? 20.004 1.547 -14.376 1.00 79.56 109 ASP A N 1
ATOM 872 C CA . ASP A 1 109 ? 20.359 2.383 -13.223 1.00 79.56 109 ASP A CA 1
ATOM 873 C C . ASP A 1 109 ? 19.150 2.636 -12.318 1.00 79.56 109 ASP A C 1
AT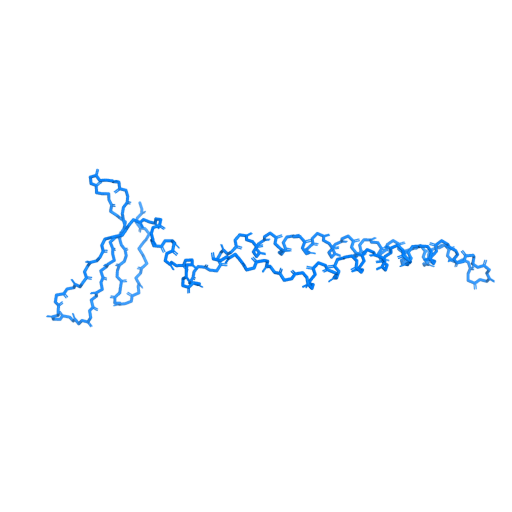OM 875 O O . ASP A 1 109 ? 19.241 2.543 -11.094 1.00 79.56 109 ASP A O 1
ATOM 879 N N . LEU A 1 110 ? 17.991 2.876 -12.927 1.00 80.44 110 LEU A N 1
ATOM 880 C CA . LEU A 1 110 ? 16.759 3.175 -12.211 1.00 80.44 110 LEU A CA 1
ATOM 881 C C . LEU A 1 110 ? 16.167 1.923 -11.541 1.00 80.44 110 LEU A C 1
ATOM 883 O O . LEU A 1 110 ? 15.717 1.980 -10.396 1.00 80.44 110 LEU A O 1
ATOM 887 N N . ALA A 1 111 ? 16.235 0.767 -12.207 1.00 78.62 111 ALA A N 1
ATOM 888 C CA . ALA A 1 111 ? 15.893 -0.515 -11.597 1.00 78.62 111 ALA A CA 1
ATOM 889 C C . ALA A 1 111 ? 16.836 -0.857 -10.431 1.00 78.62 111 ALA A C 1
ATOM 891 O O . ALA A 1 111 ? 16.381 -1.325 -9.389 1.00 78.62 111 ALA A O 1
ATOM 892 N N . ARG A 1 112 ? 18.138 -0.581 -10.570 1.00 76.69 112 ARG A N 1
ATOM 893 C CA . ARG A 1 112 ? 19.136 -0.798 -9.517 1.00 76.69 112 ARG A CA 1
ATOM 894 C C . ARG A 1 112 ? 18.887 0.082 -8.294 1.00 76.69 112 ARG A C 1
ATOM 896 O O . ARG A 1 112 ? 18.965 -0.418 -7.173 1.00 76.69 112 ARG A O 1
ATOM 903 N N . GLU A 1 113 ? 18.580 1.360 -8.495 1.00 79.31 113 GLU A N 1
ATOM 904 C CA . GLU A 1 113 ? 18.223 2.282 -7.411 1.00 79.31 113 GLU A CA 1
ATOM 905 C C . GLU A 1 113 ? 17.009 1.757 -6.636 1.00 79.31 113 GLU A C 1
ATOM 907 O O . GLU A 1 113 ? 17.067 1.593 -5.420 1.00 79.31 113 GLU A O 1
ATOM 912 N N . TRP A 1 114 ? 15.943 1.375 -7.342 1.00 79.94 114 TRP A N 1
ATOM 913 C CA . TRP A 1 114 ? 14.753 0.817 -6.700 1.00 79.94 114 TRP A CA 1
ATOM 914 C C . TRP A 1 114 ? 15.002 -0.510 -5.994 1.00 79.94 114 TRP A C 1
ATOM 916 O O . TRP A 1 114 ? 14.363 -0.767 -4.978 1.00 79.94 114 TRP A O 1
ATOM 926 N N . CYS A 1 115 ? 15.902 -1.347 -6.512 1.00 75.44 115 CYS A N 1
ATOM 927 C CA . CYS A 1 115 ? 16.267 -2.588 -5.843 1.00 75.44 115 CYS A CA 1
ATOM 928 C C . CYS A 1 115 ? 17.087 -2.350 -4.571 1.00 75.44 115 CYS A C 1
ATOM 930 O O . CYS A 1 115 ? 16.920 -3.080 -3.601 1.00 75.44 115 CYS A O 1
ATOM 932 N N . THR A 1 116 ? 17.909 -1.299 -4.542 1.00 77.12 116 THR A N 1
ATOM 933 C CA . THR A 1 116 ? 18.681 -0.911 -3.348 1.00 77.12 116 THR A CA 1
ATOM 934 C C . THR A 1 116 ? 17.759 -0.498 -2.189 1.00 77.12 116 THR A C 1
ATOM 936 O O . THR A 1 116 ? 18.066 -0.754 -1.024 1.00 77.12 116 THR A O 1
ATOM 939 N N . ASP A 1 117 ? 16.582 0.061 -2.495 1.00 68.44 117 ASP A N 1
ATOM 940 C CA . ASP A 1 117 ? 15.557 0.367 -1.488 1.00 68.44 117 ASP A CA 1
ATOM 941 C C . ASP A 1 117 ? 14.958 -0.892 -0.829 1.00 68.44 117 ASP A C 1
ATOM 943 O O . ASP A 1 117 ? 14.392 -0.783 0.257 1.00 68.44 117 ASP A O 1
ATOM 947 N N . PHE A 1 118 ? 15.055 -2.077 -1.450 1.00 66.00 118 PHE A N 1
ATOM 948 C CA . PHE A 1 118 ? 14.565 -3.329 -0.853 1.00 66.00 118 PHE A CA 1
ATOM 949 C C . PHE A 1 118 ? 15.507 -3.898 0.211 1.00 66.00 118 PHE A C 1
ATOM 951 O O . PHE A 1 118 ? 15.033 -4.527 1.154 1.00 66.00 118 PHE A O 1
ATOM 958 N N . ASP A 1 119 ? 16.814 -3.658 0.081 1.00 62.69 119 ASP A N 1
ATOM 959 C CA . ASP A 1 119 ? 17.837 -4.151 1.017 1.00 62.69 119 ASP A CA 1
ATOM 960 C C . ASP A 1 119 ? 18.011 -3.232 2.241 1.00 62.69 119 ASP A C 1
ATOM 962 O O . ASP A 1 119 ? 18.702 -3.568 3.204 1.00 62.69 119 ASP A O 1
ATOM 966 N N . SER A 1 120 ? 17.375 -2.060 2.215 1.00 57.84 120 SER A N 1
ATOM 967 C CA . SER A 1 120 ? 17.345 -1.122 3.334 1.00 57.84 120 SER A CA 1
ATOM 968 C C . SER A 1 120 ? 16.317 -1.592 4.368 1.00 57.84 120 SER A C 1
ATOM 970 O O . SER A 1 120 ? 15.135 -1.261 4.289 1.00 57.84 120 SER A O 1
ATOM 972 N N . GLU A 1 121 ? 16.767 -2.404 5.326 1.00 51.66 121 GLU A N 1
ATOM 973 C CA . GLU A 1 121 ? 15.972 -2.874 6.467 1.00 51.66 121 GLU A CA 1
ATOM 974 C C . GLU A 1 121 ? 15.243 -1.691 7.145 1.00 51.66 121 GLU A C 1
ATOM 976 O O . GLU A 1 121 ? 15.860 -0.642 7.376 1.00 51.66 121 GLU A O 1
ATOM 981 N N . PRO A 1 122 ? 13.938 -1.800 7.472 1.00 50.31 122 PRO A N 1
ATOM 982 C CA . PRO A 1 122 ? 13.259 -0.751 8.215 1.00 50.31 122 PRO A CA 1
ATOM 983 C C . PRO A 1 122 ? 13.957 -0.615 9.566 1.00 50.31 122 PRO A C 1
ATOM 985 O O . PRO A 1 122 ? 14.013 -1.577 10.329 1.00 50.31 122 PRO A O 1
ATOM 988 N N . ALA A 1 123 ? 14.510 0.570 9.837 1.00 47.06 123 ALA A N 1
ATOM 989 C CA . ALA A 1 123 ? 15.168 0.881 11.096 1.00 47.06 123 ALA A CA 1
ATOM 990 C C . ALA A 1 123 ? 14.291 0.408 12.264 1.00 47.06 123 ALA A C 1
ATOM 992 O O . ALA A 1 123 ? 13.222 0.967 12.518 1.00 47.06 123 ALA A O 1
ATOM 993 N N . VAL A 1 124 ? 14.744 -0.649 12.939 1.00 47.88 124 VAL A N 1
ATOM 994 C CA . VAL A 1 124 ? 14.156 -1.139 14.181 1.00 47.88 124 VAL A CA 1
ATOM 995 C C . VAL A 1 124 ? 14.317 -0.008 15.190 1.00 47.88 124 VAL A C 1
ATOM 997 O O . VAL A 1 124 ? 15.421 0.266 15.659 1.00 47.88 124 VAL A O 1
ATOM 1000 N N . LEU A 1 125 ? 13.231 0.719 15.447 1.00 45.97 125 LEU A N 1
ATOM 1001 C CA . LEU A 1 125 ? 13.189 1.693 16.529 1.00 45.97 125 LEU A CA 1
ATOM 1002 C C . LEU A 1 125 ? 13.148 0.930 17.869 1.00 45.97 125 LEU A C 1
ATOM 1004 O O . LEU A 1 125 ? 12.452 -0.086 17.943 1.00 45.97 125 LEU A O 1
ATOM 1008 N N . PRO A 1 126 ? 13.915 1.382 18.881 1.00 46.56 126 PRO A N 1
ATOM 1009 C CA . PRO A 1 126 ? 14.038 0.725 20.183 1.00 46.56 126 PRO A CA 1
ATOM 1010 C C . PRO A 1 126 ? 12.751 0.755 21.014 1.00 46.56 126 PRO A C 1
ATOM 1012 O O . PRO A 1 126 ? 11.956 1.710 20.854 1.00 46.56 126 PRO A O 1
#

pLDDT: mean 71.6, std 12.0, range [29.73, 86.0]

Foldseek 3Di:
DWPWDDDPFWTWGWDQDPVGIWIKIWGDPDPPDDIDIDIGRPVVVVVVCVVVVVPVPPVVVVVVVVVVVVLVVVLVVLVVVLVVCCVPPQPVPDGPCVVVVVSVVVSVVSVVVVVVVVVPPDPPDD

Solvent-accessible surface area (backbone atoms only — not comparable to full-atom values): 7636 Å² total; per-residue (Å²): 138,85,88,73,61,79,52,103,47,41,45,57,44,85,42,78,54,99,91,42,73,29,35,38,40,37,37,46,89,46,99,86,52,86,63,50,72,47,79,41,45,60,68,58,55,49,51,49,30,48,75,71,58,73,48,79,79,47,68,62,58,54,51,49,52,55,50,49,55,54,50,53,50,55,51,47,59,52,51,51,52,49,51,53,44,54,74,75,66,52,53,92,86,76,55,76,57,65,66,56,54,51,51,51,49,57,50,49,55,52,53,49,54,59,52,54,62,69,74,55,71,79,81,81,76,131

Nearest PDB structures (foldseek):
  3k44-assembly4_D  TM=6.103E-01  e=4.462E-01  Drosophila melanogaster
  2zvm-assembly1_A  TM=5.499E-01  e=1.586E+00  Homo sapiens
  3cm1-assembly1_A  TM=5.577E-01  e=3.693E+00  Thermobifida fusca YX
  7krw-assembly3_A  TM=2.879E-01  e=5.035E-01  Escherichia coli K-12
  3cvs-assembly1_B  TM=5.198E-01  e=3.922E+00  unclassified

Radius of gyration: 28.01 Å; Cα contacts (8 Å, |Δi|>4): 80; chains: 1; bounding box: 52×31×77 Å

Mean predicted aligned error: 15.77 Å